Protein AF-A0AAU9T7E8-F1 (afdb_monomer_lite)

InterPro domains:
  IPR044252 Large ribosomal subunit protein P3 [PTHR47207] (1-67)

Structure (mmCIF, N/CA/C/O backbone):
data_AF-A0AAU9T7E8-F1
#
_entry.id   AF-A0AAU9T7E8-F1
#
loop_
_atom_site.group_PDB
_atom_site.id
_atom_site.type_symbol
_atom_site.label_atom_id
_atom_site.label_alt_id
_atom_site.label_comp_id
_atom_site.label_asym_id
_atom_site.label_entity_id
_atom_site.label_seq_id
_atom_site.pdbx_PDB_ins_code
_atom_site.Cartn_x
_atom_site.Cartn_y
_atom_site.Cartn_z
_atom_site.occupancy
_atom_site.B_iso_or_equiv
_atom_site.auth_seq_id
_atom_site.auth_comp_id
_atom_site.auth_asym_id
_atom_site.auth_atom_id
_atom_site.pdbx_PDB_model_num
ATOM 1 N N . MET A 1 1 ? 4.692 -1.150 -18.058 1.00 65.00 1 MET A N 1
ATOM 2 C CA . MET A 1 1 ? 3.407 -0.856 -17.394 1.00 65.00 1 MET A CA 1
ATOM 3 C C . MET A 1 1 ? 2.969 -2.063 -16.576 1.00 65.00 1 MET A C 1
ATOM 5 O O . MET A 1 1 ? 2.044 -2.775 -16.960 1.00 65.00 1 MET A O 1
ATOM 9 N N . GLY A 1 2 ? 3.678 -2.334 -15.481 1.00 77.69 2 GLY A N 1
ATOM 10 C CA . GLY A 1 2 ? 3.238 -3.299 -14.470 1.00 77.69 2 GLY A CA 1
ATOM 11 C C . GLY A 1 2 ? 2.298 -2.632 -13.464 1.00 77.69 2 GLY A C 1
ATOM 12 O O . GLY A 1 2 ? 2.570 -1.517 -13.017 1.00 77.69 2 GLY A O 1
ATOM 13 N N . VAL A 1 3 ? 1.199 -3.302 -13.106 1.00 86.50 3 VAL A N 1
ATOM 14 C CA . VAL A 1 3 ? 0.300 -2.864 -12.027 1.00 86.50 3 VAL A CA 1
ATOM 15 C C . VAL A 1 3 ? 0.386 -3.861 -10.881 1.00 86.50 3 VAL A C 1
ATOM 17 O O . VAL A 1 3 ? 0.077 -5.041 -11.035 1.00 86.50 3 VAL A O 1
ATOM 20 N N . TYR A 1 4 ? 0.771 -3.371 -9.711 1.00 90.56 4 TYR A N 1
ATOM 21 C CA . TYR A 1 4 ? 0.860 -4.141 -8.481 1.00 90.56 4 TYR A CA 1
ATOM 22 C C . TYR A 1 4 ? -0.344 -3.818 -7.610 1.00 90.56 4 TYR A C 1
ATOM 24 O O . TYR A 1 4 ? -0.452 -2.731 -7.042 1.00 90.56 4 TYR A O 1
ATOM 32 N N . THR A 1 5 ? -1.261 -4.773 -7.498 1.00 93.81 5 THR A N 1
ATOM 33 C CA . THR A 1 5 ? -2.431 -4.636 -6.628 1.00 93.81 5 THR A CA 1
ATOM 34 C C . THR A 1 5 ? -2.155 -5.305 -5.293 1.00 93.81 5 THR A C 1
ATOM 36 O O . THR A 1 5 ? -1.849 -6.494 -5.251 1.00 93.81 5 THR A O 1
ATOM 39 N N . PHE A 1 6 ? -2.313 -4.565 -4.202 1.00 94.94 6 PHE A N 1
ATOM 40 C CA . PHE A 1 6 ? -2.136 -5.043 -2.838 1.00 94.94 6 PHE A CA 1
ATOM 41 C C . PHE A 1 6 ? -3.435 -4.932 -2.048 1.00 94.94 6 PHE A C 1
ATOM 43 O O . PHE A 1 6 ? -4.109 -3.898 -2.049 1.00 94.94 6 PHE A O 1
ATOM 50 N N . VAL A 1 7 ? -3.757 -5.998 -1.323 1.00 94.75 7 VAL A N 1
ATOM 51 C CA . VAL A 1 7 ? -4.854 -6.035 -0.360 1.00 94.75 7 VAL A CA 1
ATOM 52 C C . VAL A 1 7 ? -4.291 -5.696 1.012 1.00 94.75 7 VAL A C 1
ATOM 54 O O . VAL A 1 7 ? -3.518 -6.470 1.578 1.00 94.75 7 VAL A O 1
ATOM 57 N N . CYS A 1 8 ? -4.693 -4.548 1.549 1.00 94.56 8 CYS A N 1
ATOM 58 C CA . CYS A 1 8 ? -4.276 -4.051 2.852 1.00 94.56 8 CYS A CA 1
ATOM 59 C C . CYS A 1 8 ? -5.322 -4.396 3.916 1.00 94.56 8 CYS A C 1
ATOM 61 O O . CYS A 1 8 ? -6.522 -4.189 3.721 1.00 94.56 8 CYS A O 1
ATOM 63 N N . ARG A 1 9 ? -4.874 -4.869 5.076 1.00 94.19 9 ARG A N 1
ATOM 64 C CA . ARG A 1 9 ? -5.709 -5.207 6.229 1.00 94.19 9 ARG A CA 1
ATOM 65 C C . ARG A 1 9 ? -5.082 -4.665 7.503 1.00 94.19 9 ARG A C 1
ATOM 67 O O . ARG A 1 9 ? -3.896 -4.877 7.741 1.00 94.19 9 ARG A O 1
ATOM 74 N N . ASN A 1 10 ? -5.880 -4.002 8.327 1.00 93.38 10 ASN A N 1
ATOM 75 C CA . ASN A 1 10 ? -5.500 -3.663 9.690 1.00 93.38 10 ASN A CA 1
ATOM 76 C C . ASN A 1 10 ? -5.886 -4.817 10.620 1.00 93.38 10 ASN A C 1
ATOM 78 O O . ASN A 1 10 ? -7.053 -5.209 10.668 1.00 93.38 10 ASN A O 1
ATOM 82 N N . GLY A 1 11 ? -4.913 -5.341 11.357 1.00 87.19 11 GLY A N 1
ATOM 83 C CA . GLY A 1 11 ? -5.121 -6.292 12.440 1.00 87.19 11 GLY A CA 1
ATOM 84 C C . GLY A 1 11 ? -4.432 -5.792 13.703 1.00 87.19 11 GLY A C 1
ATOM 85 O O . GLY A 1 11 ? -3.239 -5.513 13.684 1.00 87.19 11 GLY A O 1
ATOM 86 N N . SER A 1 12 ? -5.177 -5.675 14.804 1.00 83.00 12 SER A N 1
ATOM 87 C CA . SER A 1 12 ? -4.638 -5.379 16.144 1.00 83.00 12 SER A CA 1
ATOM 88 C C . SER A 1 12 ? -3.680 -4.174 16.226 1.00 83.00 12 SER A C 1
ATOM 90 O O . SER A 1 12 ? -2.765 -4.173 17.044 1.00 83.00 12 SER A O 1
ATOM 92 N N . GLY A 1 13 ? -3.883 -3.142 15.396 1.00 85.50 13 GLY A N 1
ATOM 93 C CA . GLY A 1 13 ? -3.045 -1.933 15.382 1.00 85.50 13 GLY A CA 1
ATOM 94 C C . GLY A 1 13 ? -1.886 -1.951 14.379 1.00 85.50 13 GLY A C 1
ATOM 95 O O . GLY A 1 13 ? -1.180 -0.953 14.266 1.00 85.50 13 GLY A O 1
ATOM 96 N N . GLU A 1 14 ? -1.720 -3.025 13.609 1.00 93.12 14 GLU A N 1
ATOM 97 C CA . GLU A 1 14 ? -0.751 -3.107 12.517 1.00 93.12 14 GLU A CA 1
ATOM 98 C C . GLU A 1 14 ? -1.451 -3.306 11.171 1.00 93.12 14 GLU A C 1
ATOM 100 O O . GLU A 1 14 ? -2.389 -4.092 11.029 1.00 93.12 14 GLU A O 1
ATOM 105 N N . TRP A 1 15 ? -0.996 -2.576 10.158 1.00 94.94 15 TRP A N 1
ATOM 106 C CA . TRP A 1 15 ? -1.413 -2.783 8.784 1.00 94.94 15 TRP A CA 1
ATOM 107 C C . TRP A 1 15 ? -0.496 -3.788 8.102 1.00 94.94 15 TRP A C 1
ATOM 109 O O . TRP A 1 15 ? 0.724 -3.677 8.135 1.00 94.94 15 TRP A O 1
ATOM 119 N N . THR A 1 16 ? -1.105 -4.747 7.426 1.00 94.75 16 THR A N 1
ATOM 120 C CA . THR A 1 16 ? -0.438 -5.730 6.577 1.00 94.75 16 THR A CA 1
ATOM 121 C C . THR A 1 16 ? -0.967 -5.576 5.164 1.00 94.75 16 THR A C 1
ATOM 123 O O . THR A 1 16 ? -2.139 -5.260 4.971 1.00 94.75 16 THR A O 1
ATOM 126 N N . ALA A 1 17 ? -0.119 -5.772 4.169 1.00 95.50 17 ALA A N 1
ATOM 127 C CA . ALA A 1 17 ? -0.488 -5.726 2.769 1.00 95.50 17 ALA A CA 1
ATOM 128 C C . ALA A 1 17 ? 0.147 -6.897 2.033 1.00 95.50 17 ALA A C 1
ATOM 130 O O . ALA A 1 17 ? 1.335 -7.168 2.198 1.00 95.50 17 ALA A O 1
ATOM 131 N N . LYS A 1 18 ? -0.658 -7.581 1.223 1.00 94.69 18 LYS A N 1
ATOM 132 C CA . LYS A 1 18 ? -0.214 -8.689 0.375 1.00 94.69 18 LYS A CA 1
ATOM 133 C C . LYS A 1 18 ? -0.638 -8.445 -1.055 1.00 94.69 18 LYS A C 1
ATOM 135 O O . LYS A 1 18 ? -1.756 -7.984 -1.292 1.00 94.69 18 LYS A O 1
ATOM 140 N N . GLN A 1 19 ? 0.250 -8.739 -1.990 1.00 94.06 19 GLN A N 1
ATOM 141 C CA . GLN A 1 19 ? -0.054 -8.659 -3.406 1.00 94.06 19 GLN A CA 1
ATOM 142 C C . GLN A 1 19 ? -1.189 -9.633 -3.738 1.00 94.06 19 GLN A C 1
ATOM 144 O O . GLN A 1 19 ? -1.211 -10.766 -3.265 1.00 94.06 19 GLN A O 1
ATOM 149 N N . HIS A 1 20 ? -2.170 -9.172 -4.513 1.00 90.69 20 HIS A N 1
ATOM 150 C CA . HIS A 1 20 ? -3.286 -10.008 -4.948 1.00 90.69 20 HIS A CA 1
ATOM 151 C C . HIS A 1 20 ? -2.817 -11.102 -5.914 1.00 90.69 20 HIS A C 1
ATOM 153 O O . HIS A 1 20 ? -3.270 -12.239 -5.828 1.00 90.69 20 HIS A O 1
ATOM 159 N N . GLU A 1 21 ? -1.881 -10.748 -6.793 1.00 87.38 21 GLU A N 1
ATOM 160 C CA . GLU A 1 21 ? -1.281 -11.633 -7.784 1.00 87.38 21 GLU A CA 1
ATOM 161 C C . GLU A 1 21 ? 0.246 -11.505 -7.701 1.00 87.38 21 GLU A C 1
ATOM 163 O O . GLU A 1 21 ? 0.845 -10.635 -8.329 1.00 87.38 21 GLU A O 1
ATOM 168 N N . GLY A 1 22 ? 0.860 -12.310 -6.830 1.00 86.75 22 GLY A N 1
ATOM 169 C CA . GLY A 1 22 ? 2.308 -12.378 -6.620 1.00 86.75 22 GLY A CA 1
ATOM 170 C C . GLY A 1 22 ? 2.688 -12.671 -5.166 1.00 86.75 22 GLY A C 1
ATOM 171 O O . GLY A 1 22 ? 1.843 -13.080 -4.373 1.00 86.75 22 GLY A O 1
ATOM 172 N N . ASP A 1 23 ? 3.967 -12.482 -4.838 1.00 88.75 23 ASP A N 1
ATOM 173 C CA . ASP A 1 23 ? 4.560 -12.843 -3.536 1.00 88.75 23 ASP A CA 1
ATOM 174 C C . ASP A 1 23 ? 5.024 -11.616 -2.727 1.00 88.75 23 ASP A C 1
ATOM 176 O O . ASP A 1 23 ? 5.593 -11.733 -1.647 1.00 88.75 23 ASP A O 1
ATOM 180 N N . LEU A 1 24 ? 4.784 -10.401 -3.232 1.00 90.81 24 LEU A N 1
ATOM 181 C CA . LEU A 1 24 ? 5.188 -9.192 -2.523 1.00 90.81 24 LEU A CA 1
ATOM 182 C C . LEU A 1 24 ? 4.266 -8.931 -1.325 1.00 90.81 24 LEU A C 1
ATOM 184 O O . LEU A 1 24 ? 3.045 -8.806 -1.458 1.00 90.81 24 LEU A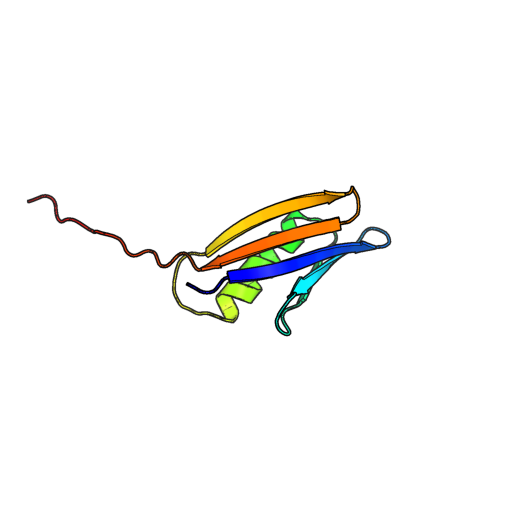 O 1
ATOM 188 N N . GLU A 1 25 ? 4.859 -8.768 -0.147 1.00 93.50 25 GLU A N 1
ATOM 189 C CA . GLU A 1 25 ? 4.146 -8.406 1.072 1.00 93.50 25 GLU A CA 1
ATOM 190 C C . GLU A 1 25 ? 4.901 -7.377 1.916 1.00 93.50 25 GLU A C 1
ATOM 192 O O . GLU A 1 25 ? 6.123 -7.249 1.852 1.00 93.50 25 GLU A O 1
ATOM 197 N N . ALA A 1 26 ? 4.152 -6.606 2.704 1.00 94.19 26 ALA A N 1
ATOM 198 C CA . ALA A 1 26 ? 4.692 -5.611 3.619 1.00 94.19 26 ALA A CA 1
ATOM 199 C C . ALA A 1 26 ? 3.789 -5.438 4.845 1.00 94.19 26 ALA A C 1
ATOM 201 O O . ALA A 1 26 ? 2.576 -5.632 4.777 1.00 94.19 26 ALA A O 1
ATOM 202 N N . SER A 1 27 ? 4.367 -5.002 5.962 1.00 93.81 27 SER A N 1
ATOM 203 C CA . SER A 1 27 ? 3.621 -4.598 7.157 1.00 93.81 27 SER A CA 1
ATOM 204 C C . SER A 1 27 ? 4.163 -3.300 7.750 1.00 93.81 27 SER A C 1
ATOM 206 O O . SER A 1 27 ? 5.350 -2.979 7.611 1.00 93.81 27 SER A O 1
ATOM 208 N N . ALA A 1 28 ? 3.288 -2.520 8.378 1.00 94.50 28 ALA A N 1
ATOM 209 C CA . ALA A 1 28 ? 3.629 -1.284 9.067 1.00 94.50 28 ALA A CA 1
ATOM 210 C C . ALA A 1 28 ? 2.534 -0.871 10.054 1.00 94.50 28 ALA A C 1
ATOM 212 O O . ALA A 1 28 ? 1.352 -1.111 9.827 1.00 94.50 28 ALA A O 1
ATOM 213 N N . SER A 1 29 ? 2.895 -0.127 11.097 1.00 91.56 29 SER A N 1
ATOM 214 C CA . SER A 1 29 ? 1.920 0.389 12.070 1.00 91.56 29 SER A CA 1
ATOM 215 C C . SER A 1 29 ? 1.002 1.490 11.515 1.00 91.56 29 SER A C 1
ATOM 217 O O . SER A 1 29 ? -0.016 1.806 12.122 1.00 91.56 29 SER A O 1
ATOM 219 N N . SER A 1 30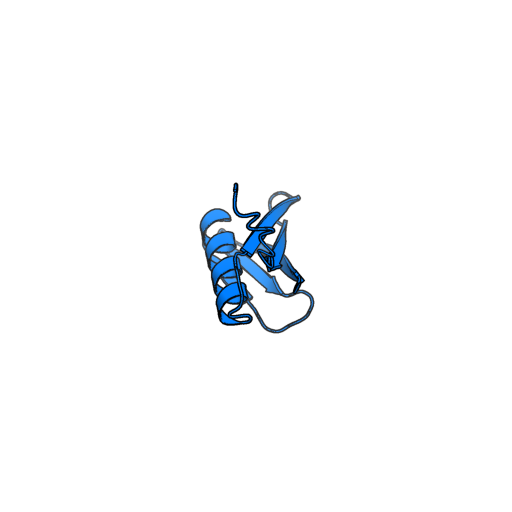 ? 1.326 2.080 10.359 1.00 90.25 30 SER A N 1
ATOM 220 C CA . SER A 1 30 ? 0.535 3.143 9.728 1.00 90.25 30 SER A CA 1
ATOM 221 C C . SER A 1 30 ? 0.402 2.928 8.223 1.00 90.25 30 SER A C 1
ATOM 223 O O . SER A 1 30 ? 1.303 2.389 7.579 1.00 90.25 30 SER A O 1
ATOM 225 N N . THR A 1 31 ? -0.710 3.392 7.648 1.00 90.31 31 THR A N 1
ATOM 226 C CA . THR A 1 31 ? -0.988 3.307 6.204 1.00 90.31 31 THR A CA 1
ATOM 227 C C . THR A 1 31 ? 0.055 4.046 5.370 1.00 90.31 31 THR A C 1
ATOM 229 O O . THR A 1 31 ? 0.397 3.596 4.281 1.00 90.31 31 THR A O 1
ATOM 232 N N . TYR A 1 32 ? 0.608 5.138 5.901 1.00 90.44 32 TYR A N 1
ATOM 233 C CA . TYR A 1 32 ? 1.647 5.921 5.237 1.00 90.44 32 TYR A CA 1
ATOM 234 C C . TYR A 1 32 ? 2.951 5.134 5.045 1.00 90.44 32 TYR A C 1
ATOM 236 O O . TYR A 1 32 ? 3.491 5.070 3.939 1.00 90.44 32 TYR A O 1
ATOM 244 N N . ASP A 1 33 ? 3.439 4.499 6.113 1.00 93.06 33 ASP A N 1
ATOM 245 C CA . ASP A 1 33 ? 4.622 3.636 6.055 1.00 93.06 33 ASP A CA 1
ATOM 246 C C . ASP A 1 33 ? 4.366 2.401 5.192 1.00 93.06 33 ASP A C 1
ATOM 248 O O . ASP A 1 33 ? 5.226 2.008 4.403 1.00 93.06 33 ASP A O 1
ATOM 252 N N . LEU A 1 34 ? 3.164 1.823 5.289 1.00 93.69 34 LEU A N 1
ATOM 253 C CA . LEU A 1 34 ? 2.769 0.684 4.469 1.00 93.69 34 LEU A CA 1
ATOM 254 C C . LEU A 1 34 ? 2.855 1.030 2.9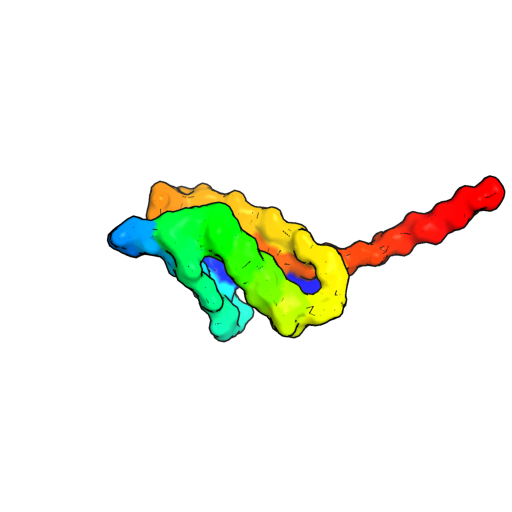80 1.00 93.69 34 LEU A C 1
ATOM 256 O O . LEU A 1 34 ? 3.506 0.314 2.227 1.00 93.69 34 LEU A O 1
ATOM 260 N N . GLN A 1 35 ? 2.259 2.150 2.563 1.00 92.00 35 GLN A N 1
ATOM 261 C CA . GLN A 1 35 ? 2.284 2.597 1.173 1.00 92.00 35 GLN A CA 1
ATOM 262 C C . GLN A 1 35 ? 3.720 2.798 0.677 1.00 92.00 35 GLN A C 1
ATOM 264 O O . GLN A 1 35 ? 4.061 2.324 -0.402 1.00 92.00 35 GLN A O 1
ATOM 269 N N . ARG A 1 36 ? 4.593 3.425 1.475 1.00 92.00 36 ARG A N 1
ATOM 270 C CA . ARG A 1 36 ? 6.013 3.591 1.122 1.00 92.00 36 ARG A CA 1
ATOM 271 C C . ARG A 1 36 ? 6.732 2.257 0.941 1.00 92.00 36 ARG A C 1
ATOM 273 O O . ARG A 1 36 ? 7.464 2.098 -0.032 1.00 92.00 36 ARG A O 1
ATOM 280 N N . LYS A 1 37 ? 6.510 1.294 1.842 1.00 93.50 37 LYS A N 1
ATOM 281 C CA . LYS A 1 37 ? 7.084 -0.054 1.724 1.00 93.50 37 LYS A CA 1
ATOM 282 C C . LYS A 1 37 ? 6.596 -0.774 0.469 1.00 93.50 37 LYS A C 1
ATOM 284 O O . LYS A 1 37 ? 7.406 -1.366 -0.231 1.00 93.50 37 LYS A O 1
ATOM 289 N N . LEU A 1 38 ? 5.302 -0.685 0.161 1.00 91.94 38 LEU A N 1
ATOM 290 C CA . LEU A 1 38 ? 4.713 -1.286 -1.039 1.00 91.94 38 LEU A CA 1
ATOM 291 C C . LEU A 1 38 ? 5.281 -0.683 -2.325 1.00 91.94 38 LEU A C 1
ATOM 293 O O . LEU A 1 38 ? 5.637 -1.411 -3.247 1.00 91.94 38 LEU A O 1
ATOM 297 N N . VAL A 1 39 ? 5.419 0.642 -2.362 1.00 89.81 39 VAL A N 1
ATOM 298 C CA . VAL A 1 39 ? 6.054 1.362 -3.470 1.00 89.81 39 VAL A CA 1
ATOM 299 C C . VAL A 1 39 ? 7.501 0.909 -3.651 1.00 89.81 39 VAL A C 1
ATOM 301 O O . VAL A 1 39 ? 7.924 0.627 -4.767 1.00 89.81 39 VAL A O 1
ATOM 304 N N . GLN A 1 40 ? 8.255 0.789 -2.558 1.00 89.88 40 GLN A N 1
ATOM 305 C CA . GLN A 1 40 ? 9.649 0.361 -2.614 1.00 89.88 40 GLN A CA 1
ATOM 306 C C . GLN A 1 40 ? 9.793 -1.112 -3.023 1.00 89.88 40 GLN A C 1
ATOM 308 O O . GLN A 1 40 ? 10.721 -1.440 -3.755 1.00 89.88 40 GLN A O 1
ATOM 313 N N . ALA A 1 41 ? 8.864 -1.981 -2.611 1.00 89.56 41 ALA A N 1
ATOM 314 C CA . ALA A 1 41 ? 8.809 -3.376 -3.043 1.00 89.56 41 ALA A CA 1
ATOM 315 C C . ALA A 1 41 ? 8.520 -3.498 -4.547 1.00 89.56 41 ALA A C 1
ATOM 317 O O . ALA A 1 41 ? 9.203 -4.251 -5.237 1.00 89.56 41 ALA A O 1
ATOM 318 N N . ALA A 1 42 ? 7.567 -2.716 -5.066 1.00 86.44 42 ALA A N 1
ATOM 319 C CA . ALA A 1 42 ? 7.273 -2.655 -6.498 1.00 86.44 42 ALA A CA 1
ATOM 320 C C . ALA A 1 42 ? 8.475 -2.130 -7.308 1.00 86.44 42 ALA A C 1
ATOM 322 O O . ALA A 1 42 ? 8.848 -2.745 -8.299 1.00 86.44 42 ALA A O 1
ATOM 323 N N . LEU A 1 43 ? 9.142 -1.065 -6.840 1.00 84.19 43 LEU A N 1
ATOM 324 C CA . LEU A 1 43 ? 10.369 -0.525 -7.453 1.00 84.19 43 LEU A CA 1
ATOM 325 C C . LEU A 1 43 ? 11.541 -1.511 -7.448 1.00 84.19 43 LEU A C 1
ATOM 327 O O . LEU A 1 43 ? 12.369 -1.508 -8.351 1.00 84.19 43 LEU A O 1
ATOM 331 N N . SER A 1 44 ? 11.667 -2.323 -6.399 1.00 83.69 44 SER A N 1
ATOM 332 C CA . SER A 1 44 ? 12.698 -3.361 -6.349 1.00 83.69 44 SER A CA 1
ATOM 333 C C . SER A 1 44 ? 12.377 -4.540 -7.265 1.00 83.69 44 SER A C 1
ATOM 335 O O . SER A 1 44 ? 13.304 -5.198 -7.731 1.00 83.69 44 SER A O 1
ATOM 337 N N . ALA A 1 45 ? 11.093 -4.810 -7.515 1.00 81.06 45 ALA A N 1
ATOM 338 C CA . ALA A 1 45 ? 10.651 -5.852 -8.434 1.00 81.06 45 ALA A CA 1
ATOM 339 C C . ALA A 1 45 ? 10.789 -5.432 -9.906 1.00 81.06 45 ALA A C 1
ATOM 341 O O . ALA A 1 45 ? 11.159 -6.264 -10.732 1.00 81.06 45 ALA A O 1
ATOM 342 N N . ASP A 1 46 ? 10.535 -4.161 -10.228 1.00 73.62 46 ASP A N 1
ATOM 343 C CA . ASP A 1 46 ? 10.692 -3.609 -11.574 1.00 73.62 46 ASP A CA 1
ATOM 344 C C . ASP A 1 46 ? 11.551 -2.341 -11.536 1.00 73.62 46 ASP A C 1
ATOM 346 O O . ASP A 1 46 ? 11.161 -1.289 -11.032 1.00 73.62 46 ASP A O 1
ATOM 350 N N . SER A 1 47 ? 12.777 -2.468 -12.041 1.00 60.12 47 SER A N 1
ATOM 351 C CA . SER A 1 47 ? 13.817 -1.443 -11.935 1.00 60.12 47 SER A CA 1
ATOM 352 C C . SER A 1 47 ? 13.685 -0.320 -12.982 1.00 60.12 47 SER A C 1
ATOM 354 O O . SER A 1 47 ? 14.662 0.396 -13.224 1.00 60.12 47 SER A O 1
ATOM 356 N N . SER A 1 48 ? 12.520 -0.163 -13.622 1.00 59.19 48 SER A N 1
ATOM 357 C CA . SER A 1 48 ? 12.309 0.773 -14.731 1.00 59.19 48 SER A CA 1
ATOM 358 C C . SER A 1 48 ? 11.259 1.838 -14.410 1.00 59.19 48 SER A C 1
ATOM 360 O O . SER A 1 48 ? 10.078 1.659 -14.663 1.00 59.19 48 SER A O 1
ATOM 362 N N . GLY A 1 49 ? 11.698 3.014 -13.957 1.00 63.91 49 GLY A N 1
ATOM 363 C CA . GLY A 1 49 ? 10.890 4.237 -14.045 1.00 63.91 49 GLY A CA 1
ATOM 364 C C . GLY A 1 49 ? 10.206 4.704 -12.758 1.00 63.91 49 GLY A C 1
ATOM 365 O O . GLY A 1 49 ? 10.351 4.132 -11.681 1.00 63.91 49 GLY A O 1
ATOM 366 N N . GLY A 1 50 ? 9.528 5.850 -12.867 1.00 73.69 50 GLY A N 1
ATOM 367 C CA . GLY A 1 50 ? 8.773 6.431 -11.762 1.00 73.69 50 GLY A CA 1
ATOM 368 C C . GLY A 1 50 ? 7.572 5.557 -11.419 1.00 73.69 50 GLY A C 1
ATOM 369 O O . GLY A 1 50 ? 7.009 4.890 -12.275 1.00 73.69 50 GLY A O 1
ATOM 370 N N . VAL A 1 51 ? 7.151 5.564 -10.163 1.00 82.25 51 VAL A N 1
ATOM 371 C CA . VAL A 1 51 ? 5.995 4.787 -9.705 1.00 82.25 51 VAL A CA 1
ATOM 372 C C . VAL A 1 51 ? 4.922 5.723 -9.191 1.00 82.25 51 VAL A C 1
ATOM 374 O O . VAL A 1 51 ? 5.193 6.652 -8.428 1.00 82.25 51 VAL A O 1
ATOM 377 N N . GLN A 1 52 ? 3.690 5.470 -9.602 1.00 86.44 52 GLN A N 1
ATOM 378 C CA . GLN A 1 52 ? 2.512 6.107 -9.046 1.00 86.44 52 GLN A CA 1
ATOM 379 C C . GLN A 1 52 ? 1.847 5.119 -8.095 1.00 86.44 52 GLN A C 1
ATOM 381 O O . GLN A 1 52 ? 1.657 3.958 -8.432 1.00 86.44 52 GLN A O 1
ATOM 386 N N . SER A 1 53 ? 1.453 5.568 -6.907 1.00 88.44 53 SER A N 1
ATOM 387 C CA . SER A 1 53 ? 0.648 4.748 -6.001 1.00 88.44 53 SER A CA 1
ATOM 388 C C . SER A 1 53 ? -0.695 5.397 -5.720 1.00 88.44 53 SER A C 1
ATOM 390 O O . SER A 1 53 ? -0.785 6.610 -5.543 1.00 88.44 53 SER A O 1
ATOM 392 N N . SER A 1 54 ? -1.727 4.567 -5.660 1.00 90.88 54 SER A N 1
ATOM 393 C CA . SER A 1 54 ? -3.085 4.931 -5.291 1.00 90.88 54 SER A CA 1
ATOM 394 C C . SER A 1 54 ? -3.521 4.074 -4.111 1.00 90.88 54 SER A C 1
ATOM 396 O O . SER A 1 54 ? -3.466 2.846 -4.168 1.00 90.88 54 SER A O 1
ATOM 398 N N . PHE A 1 55 ? -3.938 4.716 -3.023 1.00 90.62 55 PHE A N 1
ATOM 399 C CA . PHE A 1 55 ? -4.379 4.042 -1.806 1.00 90.62 55 PHE A CA 1
ATOM 400 C C . PHE A 1 55 ? -5.840 4.387 -1.531 1.00 90.62 55 PHE A C 1
ATOM 402 O O . PHE A 1 55 ? -6.184 5.549 -1.324 1.00 90.62 55 PHE A O 1
ATOM 409 N N . SER A 1 56 ? -6.697 3.369 -1.518 1.00 93.62 56 SER A N 1
ATOM 410 C CA . SER A 1 56 ? -8.139 3.507 -1.314 1.00 93.62 56 SER A CA 1
ATOM 411 C C . SER A 1 56 ? -8.581 2.702 -0.100 1.00 93.62 56 SER A C 1
ATOM 413 O O . SER A 1 56 ? -8.509 1.474 -0.093 1.00 93.62 56 SER A O 1
ATOM 415 N N . LEU A 1 57 ? -9.063 3.388 0.936 1.00 91.19 57 LEU A N 1
ATOM 416 C CA . LEU A 1 57 ? -9.702 2.739 2.079 1.00 91.19 57 LEU A CA 1
ATOM 417 C C . LEU A 1 57 ? -11.087 2.234 1.668 1.00 91.19 57 LEU A C 1
ATOM 419 O O . LEU A 1 57 ? -11.925 3.008 1.217 1.00 91.19 57 LEU A O 1
ATOM 423 N N . VAL A 1 58 ? -11.321 0.935 1.845 1.00 92.62 58 VAL A N 1
ATOM 424 C CA . VAL A 1 58 ? -12.625 0.296 1.604 1.00 92.62 58 VAL A CA 1
ATOM 425 C C . VAL A 1 58 ? -13.431 0.257 2.902 1.00 92.62 58 VAL A C 1
ATOM 427 O O . VAL A 1 58 ? -14.650 0.397 2.902 1.00 92.62 58 VAL A O 1
ATOM 430 N N . SER A 1 59 ? -12.740 0.087 4.028 1.00 89.81 59 SER A N 1
ATOM 431 C CA . SER A 1 59 ? -13.309 0.094 5.370 1.00 89.81 59 SER A CA 1
ATOM 432 C C . SER A 1 59 ? -12.272 0.623 6.375 1.00 89.81 59 SER A C 1
ATOM 434 O O . SER A 1 59 ? -11.097 0.770 6.029 1.00 89.81 59 SER A O 1
ATOM 436 N N . PRO A 1 60 ? -12.651 0.879 7.641 1.00 88.44 60 PRO A N 1
ATOM 437 C CA . PRO A 1 60 ? -11.706 1.323 8.672 1.00 88.44 60 PRO A CA 1
ATOM 438 C C . PRO A 1 60 ? -10.536 0.355 8.908 1.00 88.44 60 PRO A C 1
ATOM 440 O O . PRO A 1 60 ? -9.515 0.746 9.464 1.00 88.44 60 PRO A O 1
ATOM 443 N N . THR A 1 61 ? -10.681 -0.907 8.494 1.00 91.19 61 THR A N 1
ATOM 444 C CA . THR A 1 61 ? -9.696 -1.974 8.697 1.00 91.19 61 THR A CA 1
ATOM 445 C C . THR A 1 61 ? -9.244 -2.634 7.397 1.00 91.19 61 THR A C 1
ATOM 447 O O . THR A 1 61 ? -8.543 -3.644 7.428 1.00 91.19 61 THR A O 1
ATOM 450 N N . SER A 1 62 ? -9.643 -2.126 6.230 1.00 92.00 62 SER A N 1
ATOM 451 C CA . SER A 1 62 ? -9.254 -2.698 4.938 1.00 92.00 62 SER A CA 1
ATOM 452 C C . SER A 1 62 ? -9.061 -1.619 3.887 1.00 92.00 62 SER A C 1
ATOM 454 O O . SER A 1 62 ? -9.849 -0.682 3.770 1.00 92.00 62 SER A O 1
ATOM 456 N N . ALA A 1 63 ? -8.019 -1.780 3.084 1.00 93.88 63 ALA A N 1
ATOM 457 C CA . ALA A 1 63 ? -7.696 -0.878 1.994 1.00 93.88 63 ALA A CA 1
ATOM 458 C C . ALA A 1 63 ? -7.204 -1.667 0.784 1.00 93.88 63 ALA A C 1
ATOM 460 O O . ALA A 1 63 ? -6.787 -2.818 0.899 1.00 93.88 63 ALA A O 1
ATOM 461 N N . VAL A 1 64 ? -7.217 -1.023 -0.370 1.00 94.75 64 VAL A N 1
ATOM 462 C CA . VAL A 1 64 ? -6.552 -1.506 -1.573 1.00 94.75 64 VAL A CA 1
ATOM 463 C C . VAL A 1 64 ? -5.486 -0.487 -1.935 1.00 94.75 64 VAL A C 1
ATOM 465 O O . VAL A 1 64 ? -5.767 0.710 -2.001 1.00 94.75 64 VAL A O 1
ATOM 468 N N . CYS A 1 65 ? -4.263 -0.958 -2.145 1.00 93.75 65 CYS A N 1
ATOM 469 C CA . CYS A 1 65 ? -3.170 -0.138 -2.643 1.00 93.75 65 CYS A CA 1
ATOM 470 C C . CYS A 1 65 ? -2.796 -0.632 -4.034 1.00 93.75 65 CYS A C 1
ATOM 472 O O . CYS A 1 65 ? -2.478 -1.803 -4.205 1.00 93.75 65 CYS A O 1
ATOM 474 N N . GLN A 1 66 ? -2.834 0.251 -5.020 1.00 92.94 66 GLN A N 1
ATOM 475 C CA . GLN A 1 66 ? -2.367 -0.029 -6.369 1.00 92.94 66 GLN A CA 1
ATOM 476 C C . GLN A 1 66 ? -1.087 0.757 -6.596 1.00 92.94 66 GLN A C 1
ATOM 478 O O . GLN A 1 66 ? -1.044 1.956 -6.331 1.00 92.94 66 GLN A O 1
ATOM 483 N N . VAL A 1 67 ? -0.034 0.080 -7.033 1.00 91.06 67 VAL A N 1
ATOM 484 C CA . VAL A 1 67 ? 1.211 0.716 -7.454 1.00 91.06 67 VAL A CA 1
ATOM 485 C C . VAL A 1 67 ? 1.365 0.458 -8.940 1.00 91.06 67 VAL A C 1
ATOM 487 O O . VAL A 1 67 ? 1.434 -0.686 -9.373 1.00 91.06 67 VAL A O 1
ATOM 490 N N . GLU A 1 68 ? 1.373 1.525 -9.715 1.00 87.44 68 GLU A N 1
ATOM 491 C CA . GLU A 1 68 ? 1.531 1.507 -11.158 1.00 87.44 68 GLU A CA 1
ATOM 492 C C . GLU A 1 68 ? 2.944 1.984 -11.474 1.00 87.44 68 GLU A C 1
ATOM 494 O O . GLU A 1 68 ? 3.361 3.067 -11.051 1.00 87.44 68 GLU A O 1
ATOM 499 N N . GLU A 1 69 ? 3.697 1.169 -12.205 1.00 81.19 69 GLU A N 1
ATOM 500 C CA . GLU A 1 69 ? 4.929 1.625 -12.835 1.00 81.19 69 GLU A CA 1
ATOM 501 C C . GLU A 1 69 ? 4.542 2.620 -13.928 1.00 81.19 69 GLU A C 1
ATOM 503 O O . GLU A 1 69 ? 3.968 2.262 -14.959 1.00 81.19 69 GLU A O 1
ATOM 508 N N . ALA A 1 70 ? 4.791 3.897 -13.653 1.00 67.19 70 ALA A N 1
ATOM 509 C CA . ALA A 1 70 ? 4.622 4.955 -14.617 1.00 67.19 70 ALA A CA 1
ATOM 510 C C . ALA A 1 70 ? 5.886 4.979 -15.469 1.00 67.19 70 ALA A C 1
ATOM 512 O O . ALA A 1 70 ? 6.886 5.622 -15.126 1.00 67.19 70 ALA A O 1
ATOM 513 N N . SER A 1 71 ? 5.819 4.307 -16.616 1.00 61.31 71 SER A N 1
ATOM 514 C CA . SER A 1 71 ? 6.812 4.506 -17.655 1.00 61.31 71 SER A CA 1
ATOM 515 C C . SER A 1 71 ? 6.739 5.978 -18.037 1.00 61.31 71 SER A C 1
ATOM 517 O O . SER A 1 71 ? 5.802 6.422 -18.704 1.00 61.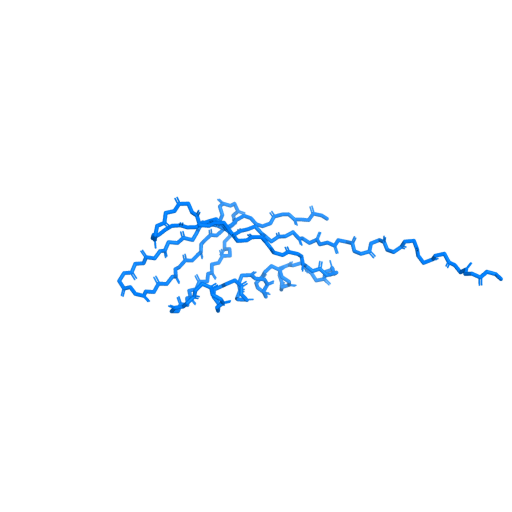31 71 SER A O 1
ATOM 519 N N . LEU A 1 72 ? 7.691 6.768 -17.540 1.00 54.94 72 LEU A N 1
ATOM 520 C CA . LEU A 1 72 ? 7.884 8.162 -17.912 1.00 54.94 72 LEU A CA 1
ATOM 521 C C . LEU A 1 72 ? 8.404 8.182 -19.352 1.00 54.94 72 LEU A C 1
ATOM 523 O O . LEU A 1 72 ? 9.554 8.529 -19.624 1.00 54.94 72 LEU A O 1
ATOM 527 N N . SER A 1 73 ? 7.539 7.810 -20.296 1.00 47.62 73 SER A N 1
ATOM 528 C CA . SER A 1 73 ? 7.672 8.172 -21.694 1.00 47.62 73 SER A CA 1
ATOM 529 C C . SER A 1 73 ? 7.489 9.684 -21.766 1.00 47.62 73 SER A C 1
ATOM 531 O O . SER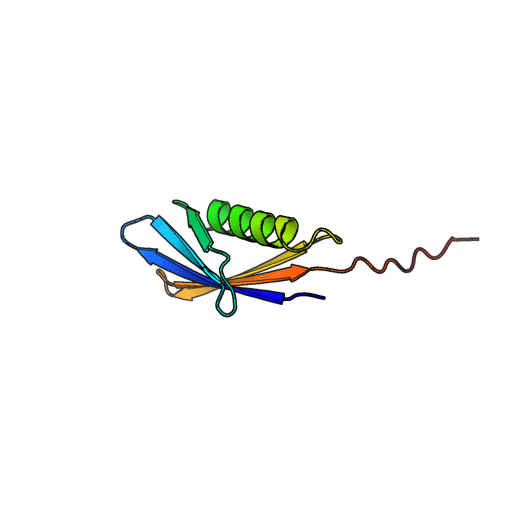 A 1 73 ? 6.398 10.190 -22.016 1.00 47.62 73 SER A O 1
ATOM 533 N N . HIS A 1 74 ? 8.547 10.428 -21.462 1.00 50.22 74 HIS A N 1
ATOM 534 C CA . HIS A 1 74 ? 8.604 11.843 -21.778 1.00 50.22 74 HIS A CA 1
ATOM 535 C C . HIS A 1 74 ? 8.522 11.969 -23.307 1.00 50.22 74 HIS A C 1
ATOM 537 O O . HIS A 1 74 ? 9.431 11.481 -23.982 1.00 50.22 74 HIS A O 1
ATOM 543 N N . PRO A 1 75 ? 7.556 12.689 -23.903 1.00 47.50 75 PRO A N 1
ATOM 544 C CA . PRO A 1 75 ? 7.890 13.460 -25.081 1.00 47.50 75 PRO A CA 1
ATOM 545 C C . PRO A 1 75 ? 8.723 14.643 -24.577 1.00 47.50 75 PRO A C 1
ATOM 547 O O . PRO A 1 75 ? 8.202 15.723 -24.306 1.00 47.50 75 PRO A O 1
ATOM 550 N N . PHE A 1 76 ? 10.028 14.437 -24.390 1.00 46.97 76 PHE A N 1
ATOM 551 C CA . PHE A 1 76 ? 10.962 15.558 -24.334 1.00 46.97 76 PHE A CA 1
ATOM 552 C C . PHE A 1 76 ? 10.976 16.136 -25.753 1.00 46.97 76 PHE A C 1
ATOM 554 O O . PHE A 1 76 ? 11.744 15.702 -26.605 1.00 46.97 76 PHE A O 1
ATOM 561 N N . ALA A 1 77 ? 10.040 17.036 -26.053 1.00 53.19 77 ALA A N 1
ATOM 562 C CA . ALA A 1 77 ? 10.118 17.844 -27.255 1.00 53.19 77 ALA A CA 1
ATOM 563 C C . ALA A 1 77 ? 11.234 18.872 -27.013 1.00 53.19 77 ALA A C 1
ATOM 565 O O . ALA A 1 77 ? 11.087 19.699 -26.108 1.00 53.19 77 ALA A O 1
ATOM 566 N N . PRO A 1 78 ? 12.360 18.833 -27.748 1.00 59.81 78 PRO A N 1
ATOM 567 C CA . PRO A 1 78 ? 13.285 19.951 -27.723 1.00 59.81 78 PRO A CA 1
ATOM 568 C C . PRO A 1 78 ? 12.544 21.166 -28.290 1.00 59.81 78 PRO A C 1
ATOM 570 O O . PRO A 1 78 ? 12.091 21.150 -29.435 1.00 59.81 78 PRO A O 1
ATOM 573 N N . ILE A 1 79 ? 12.378 22.200 -27.466 1.00 64.25 79 ILE A N 1
ATOM 574 C CA . ILE A 1 79 ? 12.044 23.535 -27.956 1.00 64.25 79 ILE A CA 1
ATOM 575 C C . ILE A 1 79 ? 13.222 23.992 -28.824 1.00 64.25 79 ILE A C 1
ATOM 577 O O . ILE A 1 79 ? 14.349 24.101 -28.340 1.00 64.25 79 ILE A O 1
ATOM 581 N N . GLY A 1 80 ? 12.963 24.106 -30.127 1.00 64.94 80 GLY A N 1
ATOM 582 C CA . GLY A 1 80 ? 13.892 24.669 -31.106 1.00 64.94 80 GLY A CA 1
ATOM 583 C C . GLY A 1 80 ? 14.048 26.173 -30.955 1.00 64.94 80 GLY A C 1
ATOM 584 O O . GLY A 1 80 ? 13.128 26.810 -30.390 1.00 64.94 80 GLY A O 1
#

Organism: Thlas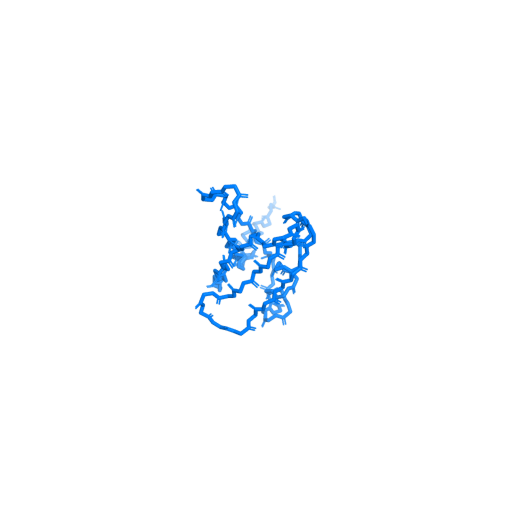pi arvense (NCBI:txid13288)

Secondary structure (DSSP, 8-state):
--EEEEEEEEETTEEEEEESSSS-EEEESSHHHHHHHHHHHHHHH--SSEEEEEEEEEETTEEEEEEEEE----------

Sequence (80 aa):
MGVYTFVCRNGSGEWTAKQHEGDLEASASSTYDLQRKLVQAALSADSSGGVQSSFSLVSPTSAVCQVEEASLSHPFAPIG

Radius of gyration: 14.64 Å; chains: 1; bounding box: 27×38×47 Å

Foldseek 3Di:
DDKWKWKWFADPQKIKIATPPDGDIDIDSDPVVRLVSSQVSVCVVPVAADKDKDWADPDPTIIMIMIDHPRCPDPPPPPD

pLDDT: mean 83.91, std 13.65, range [46.97, 95.5]